Protein AF-A0A2S9FXF2-F1 (afdb_monomer_lite)

pLDDT: mean 73.98, std 7.73, range [56.66, 84.0]

Secondary structure (DSSP, 8-state):
-HHHHTT-S-HHHHHHHHHHHTTS-HHHHHHHHHHHHHTHHHHTT--HHHHHHHHHHHHHHH-HHHHHHHHHHHHHHT---PPP-

Structure (mmCIF, N/CA/C/O backbone):
data_AF-A0A2S9FXF2-F1
#
_entry.id   AF-A0A2S9FXF2-F1
#
loop_
_atom_site.group_PDB
_atom_site.id
_atom_site.type_symbol
_atom_site.label_atom_id
_atom_site.label_alt_id
_atom_site.label_comp_id
_atom_site.label_asym_id
_atom_site.label_entity_id
_atom_site.label_seq_id
_atom_site.pdbx_PDB_ins_code
_atom_site.Cartn_x
_atom_site.Cartn_y
_atom_site.Cartn_z
_atom_site.occupancy
_atom_site.B_iso_or_equiv
_atom_site.auth_seq_id
_atom_site.auth_comp_id
_atom_site.auth_asym_id
_atom_site.auth_atom_id
_atom_site.pdbx_PDB_model_num
ATOM 1 N N . MET A 1 1 ? 9.181 -5.477 0.417 1.00 59.22 1 MET A N 1
ATOM 2 C CA . MET A 1 1 ? 9.411 -4.868 -0.906 1.00 59.22 1 MET A CA 1
ATOM 3 C C . MET A 1 1 ? 10.420 -5.672 -1.706 1.00 59.22 1 MET A C 1
ATOM 5 O O . MET A 1 1 ? 11.444 -5.150 -2.137 1.00 59.22 1 MET A O 1
ATOM 9 N N . ALA A 1 2 ? 10.082 -6.936 -1.968 1.00 59.69 2 ALA A N 1
ATOM 10 C CA . ALA A 1 2 ? 10.864 -7.804 -2.854 1.00 59.69 2 ALA A CA 1
ATOM 11 C C . ALA A 1 2 ? 10.974 -7.231 -4.284 1.00 59.69 2 ALA A C 1
ATOM 13 O O . ALA A 1 2 ? 11.947 -7.466 -4.990 1.00 59.69 2 ALA A O 1
ATOM 14 N N . ALA A 1 3 ? 10.002 -6.411 -4.696 1.00 59.59 3 ALA A N 1
ATOM 15 C CA . ALA A 1 3 ? 9.941 -5.817 -6.029 1.00 59.59 3 ALA A CA 1
ATOM 16 C C . ALA 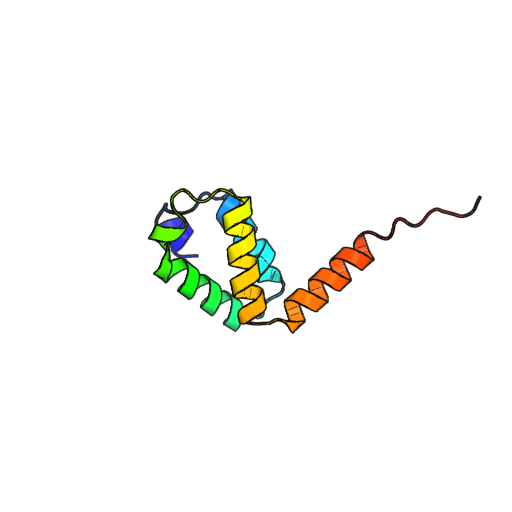A 1 3 ? 10.970 -4.693 -6.293 1.00 59.59 3 ALA A C 1
ATOM 18 O O . ALA A 1 3 ? 11.295 -4.432 -7.454 1.00 59.59 3 ALA A O 1
ATOM 19 N N . LEU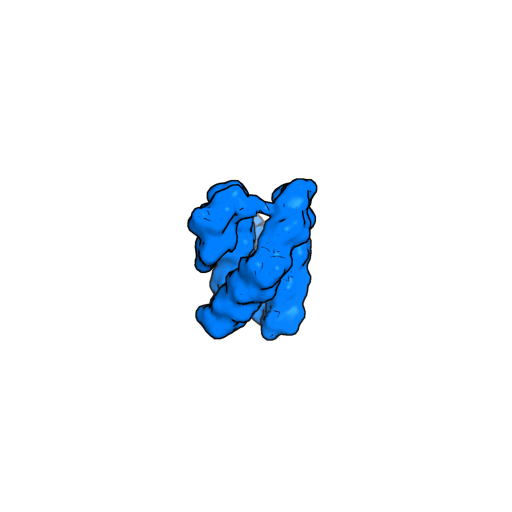 A 1 4 ? 11.495 -4.039 -5.247 1.00 60.97 4 LEU A N 1
ATOM 20 C CA . LEU A 1 4 ? 12.612 -3.094 -5.390 1.00 60.97 4 LEU A CA 1
ATOM 21 C C . LEU A 1 4 ? 13.928 -3.860 -5.594 1.00 60.97 4 LEU A C 1
ATOM 23 O O . LEU A 1 4 ? 14.709 -3.517 -6.475 1.00 60.97 4 LEU A O 1
ATOM 27 N N . GLU A 1 5 ? 14.132 -4.940 -4.833 1.00 60.38 5 GLU A N 1
ATOM 28 C CA . GLU A 1 5 ? 15.305 -5.816 -4.964 1.00 60.38 5 GLU A CA 1
ATOM 29 C C . GLU A 1 5 ? 15.329 -6.563 -6.303 1.00 60.38 5 GLU A C 1
ATOM 31 O O . GLU A 1 5 ? 16.394 -6.781 -6.873 1.00 60.38 5 GLU A O 1
ATOM 36 N N . ALA A 1 6 ? 14.156 -6.884 -6.854 1.00 62.12 6 ALA A N 1
ATOM 37 C CA . ALA A 1 6 ? 14.020 -7.494 -8.174 1.00 62.12 6 ALA A CA 1
ATOM 38 C C . ALA A 1 6 ? 14.297 -6.522 -9.345 1.00 62.12 6 ALA A C 1
ATOM 40 O O . ALA A 1 6 ? 14.292 -6.947 -10.499 1.00 62.12 6 ALA A O 1
ATOM 41 N N . GLY A 1 7 ? 14.510 -5.223 -9.087 1.00 65.50 7 GLY A N 1
ATOM 42 C CA . GLY A 1 7 ? 14.792 -4.216 -10.121 1.00 65.50 7 GLY A CA 1
ATOM 43 C C . GLY A 1 7 ? 13.602 -3.874 -11.029 1.00 65.50 7 GLY A C 1
ATOM 44 O O . GLY A 1 7 ? 13.771 -3.227 -12.061 1.00 65.50 7 GLY A O 1
ATOM 45 N N . VAL A 1 8 ? 12.392 -4.304 -10.660 1.00 63.81 8 VAL A N 1
ATOM 46 C CA . VAL A 1 8 ? 11.169 -4.148 -11.466 1.00 63.81 8 VAL A CA 1
ATOM 47 C C . VAL A 1 8 ? 10.480 -2.803 -11.201 1.00 63.81 8 VAL A C 1
ATOM 49 O O . VAL A 1 8 ? 9.782 -2.256 -12.060 1.00 63.81 8 VAL A O 1
ATOM 52 N N . LEU A 1 9 ? 10.700 -2.228 -10.015 1.00 68.12 9 LEU A N 1
ATOM 53 C CA . LEU A 1 9 ? 10.171 -0.929 -9.611 1.00 68.12 9 LEU A CA 1
ATOM 54 C C . LEU A 1 9 ? 11.288 0.107 -9.463 1.00 68.12 9 LEU A C 1
ATOM 56 O O . LEU A 1 9 ? 12.327 -0.147 -8.867 1.00 68.12 9 LEU A O 1
ATOM 60 N N . SER A 1 10 ? 11.021 1.322 -9.944 1.00 72.94 10 SER A N 1
ATOM 61 C CA . SER A 1 10 ? 11.825 2.498 -9.598 1.00 72.94 10 SER A CA 1
ATOM 62 C C . SER A 1 10 ? 11.588 2.887 -8.135 1.00 72.94 10 SER A C 1
ATOM 64 O O . SER A 1 10 ? 10.466 2.767 -7.633 1.00 72.94 10 SER A O 1
ATOM 66 N N . GLU A 1 11 ? 12.612 3.430 -7.477 1.00 77.06 11 GLU A N 1
ATOM 67 C CA . GLU A 1 11 ? 12.567 3.932 -6.094 1.00 77.06 11 GLU A CA 1
ATOM 68 C C . GLU A 1 11 ? 11.370 4.861 -5.835 1.00 77.06 11 GLU A C 1
ATOM 70 O O . GLU A 1 11 ? 10.679 4.758 -4.817 1.00 77.06 11 GLU A O 1
ATOM 75 N N . TYR A 1 12 ? 11.045 5.724 -6.800 1.00 83.00 12 TYR A N 1
ATOM 76 C CA . TYR A 1 12 ? 9.896 6.621 -6.695 1.00 83.00 12 TYR A CA 1
ATOM 77 C C . TYR A 1 12 ? 8.561 5.864 -6.619 1.00 83.00 12 TYR A C 1
ATOM 79 O O . TYR A 1 12 ? 7.673 6.221 -5.849 1.00 83.00 12 TYR A O 1
ATOM 87 N N . ARG A 1 13 ? 8.414 4.773 -7.375 1.00 76.88 13 ARG A N 1
ATOM 88 C CA . ARG A 1 13 ? 7.190 3.955 -7.380 1.00 76.88 13 ARG A CA 1
ATOM 89 C C . ARG A 1 13 ? 7.050 3.142 -6.104 1.00 76.88 13 ARG A C 1
ATOM 91 O O . ARG A 1 13 ? 5.951 3.062 -5.567 1.00 76.88 13 ARG A O 1
ATOM 98 N N . ALA A 1 14 ? 8.157 2.609 -5.589 1.00 80.75 14 ALA A N 1
ATOM 99 C CA . ALA A 1 14 ? 8.170 1.998 -4.265 1.00 80.75 14 ALA A CA 1
ATOM 100 C C . ALA A 1 14 ? 7.710 3.005 -3.198 1.00 80.75 14 ALA A C 1
ATOM 102 O O . ALA A 1 14 ? 6.891 2.676 -2.344 1.00 80.75 14 ALA A O 1
ATOM 103 N N . THR A 1 15 ? 8.135 4.266 -3.313 1.00 83.44 15 THR A N 1
ATOM 104 C CA . THR A 1 15 ? 7.713 5.336 -2.399 1.00 83.44 15 THR A CA 1
ATOM 105 C C . THR A 1 15 ? 6.209 5.615 -2.488 1.00 83.44 15 THR A C 1
ATOM 107 O O . THR A 1 15 ? 5.566 5.784 -1.455 1.00 83.44 15 THR A O 1
ATOM 110 N N . LEU A 1 16 ? 5.619 5.613 -3.691 1.00 82.75 16 LEU A N 1
ATOM 111 C CA . LEU A 1 16 ? 4.164 5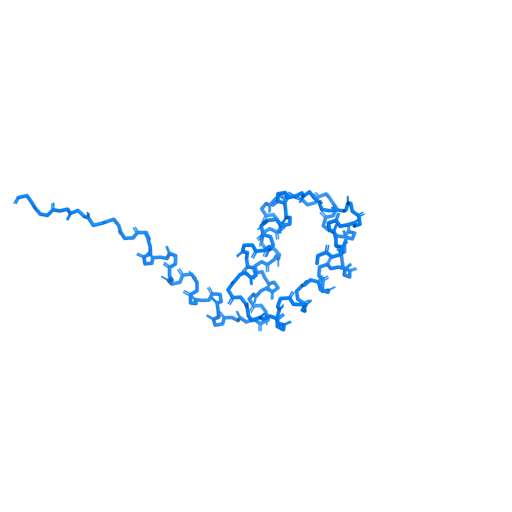.747 -3.870 1.00 82.75 16 LEU A CA 1
ATOM 112 C C . LEU A 1 16 ? 3.398 4.597 -3.203 1.00 82.75 16 LEU A C 1
ATOM 114 O O . LEU A 1 16 ? 2.435 4.840 -2.480 1.00 82.75 16 LEU A O 1
ATOM 118 N N . ILE A 1 17 ? 3.857 3.358 -3.380 1.00 79.56 17 ILE A N 1
ATOM 119 C CA . ILE A 1 17 ? 3.239 2.171 -2.773 1.00 79.56 17 ILE A CA 1
ATOM 120 C C . ILE A 1 17 ? 3.325 2.228 -1.240 1.00 79.56 17 ILE A C 1
ATOM 122 O O . ILE A 1 17 ? 2.336 1.994 -0.543 1.00 79.56 17 ILE A O 1
ATOM 126 N N . VAL A 1 18 ? 4.488 2.589 -0.693 1.00 82.31 18 VAL A N 1
ATOM 127 C CA . VAL A 1 18 ? 4.672 2.784 0.755 1.00 82.31 18 VAL A CA 1
ATOM 128 C C . VAL A 1 18 ? 3.769 3.893 1.268 1.00 82.31 18 VAL A C 1
ATOM 130 O O . VAL A 1 18 ? 3.140 3.742 2.311 1.00 82.31 18 VAL A O 1
ATOM 133 N N . ARG A 1 19 ? 3.674 5.000 0.530 1.00 82.38 19 ARG A N 1
ATOM 134 C CA . ARG A 1 19 ? 2.821 6.123 0.898 1.00 82.38 19 ARG A CA 1
ATOM 135 C C . ARG A 1 19 ? 1.361 5.698 0.942 1.00 82.38 19 ARG A C 1
ATOM 137 O O . ARG A 1 19 ? 0.712 6.003 1.932 1.00 82.38 19 ARG A O 1
ATOM 144 N N . GLU A 1 20 ? 0.846 4.985 -0.059 1.00 78.88 20 GLU A N 1
ATOM 145 C CA . GLU A 1 20 ? -0.540 4.483 -0.073 1.00 78.88 20 GLU A CA 1
ATOM 146 C C . GLU A 1 20 ? -0.807 3.494 1.064 1.00 78.88 20 GLU A C 1
ATOM 148 O O . GLU A 1 20 ? -1.759 3.654 1.830 1.00 78.88 20 GLU A O 1
ATOM 153 N N . SER A 1 21 ? 0.113 2.558 1.264 1.00 78.19 21 SER A N 1
ATOM 154 C CA . SER A 1 21 ? -0.004 1.515 2.277 1.00 78.19 21 SER A CA 1
ATOM 155 C C . SER A 1 21 ? 0.331 1.973 3.707 1.00 78.19 21 SER A C 1
ATOM 157 O O . SER A 1 21 ? 0.105 1.229 4.658 1.00 78.19 21 SER A O 1
ATOM 159 N N . ALA A 1 22 ? 0.806 3.207 3.907 1.00 80.62 22 ALA A N 1
ATOM 160 C CA . ALA A 1 22 ? 1.110 3.757 5.232 1.00 80.62 22 ALA A CA 1
ATOM 161 C C . ALA A 1 22 ? -0.117 3.832 6.155 1.00 80.62 22 ALA A C 1
ATOM 163 O O . ALA A 1 22 ? 0.033 3.810 7.374 1.00 80.62 22 ALA A O 1
ATOM 164 N N . CYS A 1 23 ? -1.322 3.906 5.580 1.00 74.50 23 CYS A N 1
ATOM 165 C CA . CYS A 1 23 ? -2.568 3.885 6.344 1.00 74.50 23 CYS A CA 1
ATOM 166 C C . CYS A 1 23 ? -3.013 2.468 6.742 1.00 74.50 23 CYS A C 1
ATOM 168 O O . CYS A 1 23 ? -3.940 2.316 7.529 1.00 74.50 23 CYS A O 1
ATOM 170 N N . LEU A 1 24 ? -2.371 1.431 6.198 1.00 77.38 24 LEU A N 1
ATOM 171 C CA . LEU A 1 24 ? -2.710 0.040 6.458 1.00 77.38 24 LEU A CA 1
ATOM 172 C C . LEU A 1 24 ? -1.935 -0.522 7.657 1.00 77.38 24 LEU A C 1
ATOM 174 O O . LEU A 1 24 ? -0.756 -0.209 7.897 1.00 77.38 24 LEU A O 1
ATOM 178 N N . SER A 1 25 ? -2.584 -1.455 8.352 1.00 80.94 25 SER A N 1
ATOM 179 C CA . SER A 1 25 ? -1.946 -2.367 9.303 1.00 80.94 25 SER A CA 1
ATOM 180 C C . SER A 1 25 ? -0.824 -3.170 8.637 1.00 80.94 25 SER A C 1
ATOM 182 O O . SER A 1 25 ? -0.810 -3.368 7.421 1.00 80.94 25 SER A O 1
ATOM 184 N N . LEU A 1 26 ? 0.135 -3.651 9.433 1.00 80.25 26 LEU A N 1
ATOM 185 C CA . LEU A 1 26 ? 1.281 -4.415 8.921 1.00 80.25 26 LEU A CA 1
ATOM 186 C C . LEU A 1 26 ? 0.868 -5.675 8.143 1.00 80.25 26 LEU A C 1
ATOM 188 O O . LEU A 1 26 ? 1.509 -6.004 7.148 1.00 80.25 26 LEU A O 1
ATOM 192 N N . GLU A 1 27 ? -0.204 -6.345 8.566 1.00 80.75 27 GLU A N 1
ATOM 193 C CA . GLU A 1 27 ? -0.749 -7.528 7.886 1.00 80.75 27 GLU A CA 1
ATOM 194 C C . GLU A 1 27 ? -1.240 -7.181 6.476 1.00 80.75 27 GLU A C 1
ATOM 196 O O . GLU A 1 27 ? -0.778 -7.769 5.500 1.00 80.75 27 GLU A O 1
ATOM 201 N N . HIS A 1 28 ? -2.062 -6.136 6.350 1.00 81.12 28 HIS A N 1
ATOM 202 C CA . HIS A 1 28 ? -2.523 -5.631 5.055 1.00 81.12 28 HIS A CA 1
ATOM 203 C C . HIS A 1 28 ? -1.370 -5.098 4.187 1.00 81.12 28 HIS A C 1
ATOM 205 O O . HIS A 1 28 ? -1.396 -5.260 2.971 1.00 81.12 28 HIS A O 1
ATOM 211 N N . ARG A 1 29 ? -0.318 -4.515 4.784 1.00 80.25 29 ARG A N 1
ATOM 212 C CA . ARG A 1 29 ? 0.893 -4.113 4.043 1.00 80.25 29 ARG A CA 1
ATOM 213 C C . ARG A 1 29 ? 1.637 -5.296 3.439 1.00 80.25 29 ARG A C 1
ATOM 215 O O . ARG A 1 29 ? 2.107 -5.184 2.312 1.00 80.25 29 ARG A O 1
ATOM 222 N N . ARG A 1 30 ? 1.758 -6.407 4.168 1.00 81.12 30 ARG A N 1
ATOM 223 C CA . ARG A 1 30 ? 2.369 -7.637 3.641 1.00 81.12 30 ARG A CA 1
ATOM 224 C C . ARG A 1 30 ? 1.548 -8.216 2.502 1.00 81.12 30 ARG A C 1
ATOM 226 O O . ARG A 1 30 ? 2.114 -8.505 1.460 1.00 81.12 30 ARG A O 1
ATOM 233 N N . GLN A 1 31 ? 0.234 -8.285 2.680 1.00 82.50 31 GLN A N 1
ATOM 234 C CA . GLN A 1 31 ? -0.680 -8.793 1.662 1.00 82.50 31 GLN A CA 1
ATOM 235 C C . GLN A 1 31 ? -0.623 -7.954 0.378 1.00 82.50 31 GLN A C 1
ATOM 237 O O . GLN A 1 31 ? -0.574 -8.497 -0.720 1.00 82.50 31 GLN A O 1
ATOM 242 N N . LEU A 1 32 ? -0.531 -6.629 0.525 1.00 81.56 32 LEU A N 1
ATOM 243 C CA . LEU A 1 32 ? -0.319 -5.709 -0.586 1.00 81.56 32 LEU A CA 1
ATOM 244 C C . LEU A 1 32 ? 1.041 -5.929 -1.268 1.00 81.56 32 LEU A C 1
ATOM 246 O O . LEU A 1 32 ? 1.084 -5.957 -2.494 1.00 81.56 32 LEU A O 1
ATOM 250 N N . ASP A 1 33 ? 2.135 -6.091 -0.509 1.00 79.12 33 ASP A N 1
ATOM 251 C CA . ASP A 1 33 ? 3.467 -6.392 -1.067 1.00 79.12 33 ASP A CA 1
ATOM 252 C C . ASP A 1 33 ? 3.456 -7.737 -1.806 1.00 79.12 33 ASP A C 1
ATOM 254 O O . ASP A 1 33 ? 4.036 -7.815 -2.879 1.00 79.12 33 ASP A O 1
ATOM 258 N N . GLU A 1 34 ? 2.763 -8.759 -1.292 1.00 80.50 34 GLU A N 1
ATOM 259 C CA . GLU A 1 34 ? 2.618 -10.078 -1.923 1.00 80.50 34 GLU A CA 1
ATOM 260 C C . GLU A 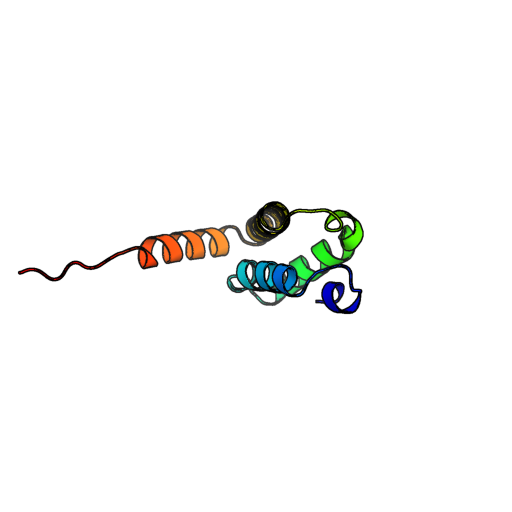1 34 ? 1.787 -10.033 -3.214 1.00 80.50 34 GLU A C 1
ATOM 262 O O . GLU A 1 34 ? 2.231 -10.582 -4.220 1.00 80.50 34 GLU A O 1
ATOM 267 N N . GLU A 1 35 ? 0.640 -9.341 -3.238 1.00 80.00 35 GLU A N 1
ATOM 268 C CA . GLU A 1 35 ? -0.159 -9.155 -4.466 1.00 80.00 35 GLU A CA 1
ATOM 269 C C . GLU A 1 35 ? 0.629 -8.366 -5.527 1.00 80.00 35 GLU A C 1
ATOM 271 O O . GLU A 1 35 ? 0.696 -8.769 -6.687 1.00 80.00 35 GLU A O 1
ATOM 276 N N . LEU A 1 36 ? 1.306 -7.279 -5.136 1.00 74.94 36 LEU A N 1
ATOM 277 C CA . LEU A 1 36 ? 2.172 -6.520 -6.050 1.00 74.94 36 LEU A CA 1
ATOM 278 C C . LEU A 1 36 ? 3.400 -7.318 -6.508 1.00 74.94 36 LEU A C 1
ATOM 280 O O . LEU A 1 36 ? 3.876 -7.126 -7.627 1.00 74.94 36 LEU A O 1
ATOM 284 N N . CYS A 1 37 ? 3.926 -8.189 -5.646 1.00 71.50 37 CYS A N 1
ATOM 285 C CA . CYS A 1 37 ? 5.046 -9.079 -5.932 1.00 71.50 37 CYS A CA 1
ATOM 286 C C . CYS A 1 37 ? 4.638 -10.191 -6.914 1.00 71.50 37 CYS A C 1
ATOM 288 O O . CYS A 1 37 ? 5.411 -10.534 -7.808 1.00 71.50 37 CYS A O 1
ATOM 290 N N . ALA A 1 38 ? 3.425 -10.730 -6.787 1.00 74.06 38 ALA A N 1
ATOM 291 C CA . ALA A 1 38 ? 2.893 -11.744 -7.694 1.00 74.06 38 ALA A CA 1
ATOM 292 C C . ALA A 1 38 ? 2.707 -11.197 -9.121 1.00 74.06 38 ALA A C 1
ATOM 294 O O . ALA A 1 38 ? 3.063 -11.866 -10.089 1.00 74.06 38 ALA A O 1
ATOM 295 N N . ASP A 1 39 ? 2.249 -9.949 -9.251 1.00 69.44 39 ASP A N 1
ATOM 296 C CA . ASP A 1 39 ? 2.004 -9.281 -10.535 1.00 69.44 39 ASP A CA 1
ATOM 297 C C . ASP A 1 39 ? 3.089 -8.250 -10.907 1.00 69.44 39 ASP A C 1
ATOM 299 O O . ASP A 1 39 ? 2.836 -7.246 -11.583 1.00 69.44 39 ASP A O 1
ATOM 303 N N . MET A 1 40 ? 4.346 -8.514 -10.528 1.00 66.94 40 MET A N 1
ATOM 304 C CA . MET A 1 40 ? 5.496 -7.656 -10.856 1.00 66.94 40 MET A CA 1
ATOM 305 C C . MET A 1 40 ? 5.638 -7.376 -12.358 1.00 66.94 40 MET A C 1
ATOM 307 O O . MET A 1 40 ? 6.030 -6.281 -12.755 1.00 66.94 40 MET A O 1
ATOM 311 N N . SER A 1 41 ? 5.290 -8.332 -13.222 1.00 67.62 41 SER A N 1
ATOM 312 C CA . SER A 1 41 ? 5.363 -8.117 -14.672 1.00 67.62 41 SER A CA 1
ATOM 313 C C . SER A 1 41 ? 4.299 -7.145 -15.185 1.00 67.62 41 SER A C 1
ATOM 315 O O . SER A 1 41 ? 4.493 -6.563 -16.252 1.00 67.62 41 SER A O 1
ATOM 317 N N . MET A 1 42 ? 3.187 -6.956 -14.467 1.00 65.94 42 MET A N 1
ATOM 318 C CA . MET A 1 42 ? 2.134 -6.037 -14.897 1.00 65.94 42 MET A CA 1
ATOM 319 C C . MET A 1 42 ? 2.503 -4.582 -14.626 1.00 65.94 42 MET A C 1
ATOM 321 O O . MET A 1 42 ? 2.123 -3.713 -15.402 1.00 65.94 42 MET A O 1
ATOM 325 N N . VAL A 1 43 ? 3.274 -4.300 -13.571 1.00 68.19 43 VAL A N 1
ATOM 326 C CA . VAL A 1 43 ? 3.712 -2.929 -13.248 1.00 68.19 43 VAL A CA 1
ATOM 327 C C . VAL A 1 43 ? 4.825 -2.418 -14.175 1.00 68.19 43 VAL A C 1
ATOM 329 O O . VAL A 1 43 ? 5.090 -1.210 -14.230 1.00 68.19 43 VAL A O 1
ATOM 332 N N . VAL A 1 44 ? 5.453 -3.307 -14.953 1.00 69.25 44 VAL A N 1
ATOM 333 C CA . VAL A 1 44 ? 6.419 -2.944 -15.998 1.00 69.25 44 VAL A CA 1
ATOM 334 C C . VAL A 1 44 ? 5.689 -2.216 -17.129 1.00 69.25 44 VAL A C 1
ATOM 336 O O . VAL A 1 44 ? 4.774 -2.739 -17.754 1.00 69.25 44 VAL A O 1
ATOM 339 N N . GLY A 1 45 ? 6.086 -0.969 -17.390 1.00 72.62 45 GLY A N 1
ATOM 340 C CA . GLY A 1 45 ? 5.449 -0.109 -18.397 1.00 72.62 45 GLY A CA 1
ATOM 341 C C . GLY A 1 45 ? 4.256 0.712 -17.892 1.00 72.62 45 GLY A C 1
ATOM 342 O O . GLY A 1 45 ? 3.732 1.542 -18.634 1.00 72.62 45 GLY A O 1
ATOM 343 N N . TRP A 1 46 ? 3.841 0.562 -16.630 1.00 77.75 46 TRP A N 1
ATOM 344 C CA . TRP A 1 46 ? 2.840 1.456 -16.044 1.00 77.75 46 TRP A CA 1
ATOM 345 C C . TRP A 1 46 ? 3.424 2.839 -15.755 1.00 77.75 46 TRP A C 1
ATOM 347 O O . TRP A 1 46 ? 4.551 2.979 -15.281 1.00 77.75 46 TRP A O 1
ATOM 357 N N . GLY A 1 47 ? 2.635 3.880 -16.025 1.00 78.00 47 GLY A N 1
ATOM 358 C CA . GLY A 1 47 ? 2.930 5.236 -15.565 1.00 78.00 47 GLY A CA 1
ATOM 359 C C . GLY A 1 47 ? 2.681 5.383 -14.061 1.00 78.00 47 GLY A C 1
ATOM 360 O O . GLY A 1 47 ? 1.893 4.635 -13.484 1.00 78.00 47 GLY A O 1
ATOM 361 N N . ASN A 1 48 ? 3.306 6.380 -13.429 1.00 83.00 48 ASN A N 1
ATOM 362 C CA . ASN A 1 48 ? 3.216 6.598 -11.977 1.00 83.00 48 ASN A CA 1
ATOM 363 C C . ASN A 1 48 ? 1.762 6.730 -11.483 1.00 83.00 48 ASN A C 1
ATOM 365 O O . ASN A 1 48 ? 1.402 6.095 -10.499 1.00 83.00 48 ASN A O 1
ATOM 369 N N . ASN A 1 49 ? 0.906 7.445 -12.222 1.00 81.25 49 ASN A N 1
ATOM 370 C CA . ASN A 1 49 ? -0.523 7.574 -11.896 1.00 81.25 49 ASN A CA 1
ATOM 371 C C . ASN A 1 49 ? -1.255 6.228 -11.884 1.00 81.25 49 ASN A C 1
ATOM 373 O O . ASN A 1 49 ? -2.168 6.021 -11.093 1.00 81.25 49 ASN A O 1
ATOM 377 N N . ARG A 1 50 ? -0.869 5.305 -12.772 1.00 83.12 50 ARG A N 1
ATOM 378 C CA . ARG A 1 50 ? -1.497 3.984 -12.855 1.00 83.12 50 ARG A CA 1
ATOM 379 C C . ARG A 1 50 ? -1.058 3.093 -11.697 1.00 83.12 50 ARG A C 1
ATOM 381 O O . ARG A 1 50 ? -1.890 2.395 -11.135 1.00 83.12 50 ARG A O 1
ATOM 388 N N . VAL A 1 51 ? 0.221 3.169 -11.320 1.00 82.50 51 VAL A N 1
ATOM 389 C CA . VAL A 1 51 ? 0.750 2.483 -10.130 1.00 82.50 51 VAL A CA 1
ATOM 390 C C . VAL A 1 51 ? 0.046 2.983 -8.871 1.00 82.50 51 VAL A C 1
ATOM 392 O O . VAL A 1 51 ? -0.390 2.172 -8.064 1.00 82.50 51 VAL A O 1
ATOM 395 N N . GLU A 1 52 ? -0.122 4.298 -8.729 1.00 82.75 52 GLU A N 1
ATOM 396 C CA . GLU A 1 52 ? -0.843 4.884 -7.596 1.00 82.75 52 GLU A CA 1
ATOM 397 C C . GLU A 1 52 ? -2.314 4.440 -7.566 1.00 82.75 52 GLU A C 1
ATOM 399 O O . GLU A 1 52 ? -2.802 4.001 -6.528 1.00 82.75 52 GLU A O 1
ATOM 404 N N . ALA A 1 53 ? -3.011 4.479 -8.706 1.00 84.00 53 ALA A N 1
ATOM 405 C CA . ALA A 1 53 ? -4.411 4.071 -8.791 1.00 84.00 53 ALA A CA 1
ATOM 406 C C . ALA A 1 53 ? -4.625 2.591 -8.430 1.00 84.00 53 ALA A C 1
ATOM 408 O O . ALA A 1 53 ? -5.551 2.274 -7.682 1.00 84.00 53 ALA A O 1
ATOM 409 N N . GLU A 1 54 ? -3.772 1.688 -8.919 1.00 83.12 54 GLU A N 1
ATOM 410 C CA . GLU A 1 54 ? -3.879 0.262 -8.594 1.00 83.12 54 GLU A CA 1
ATOM 411 C C . GLU A 1 54 ? -3.464 -0.028 -7.150 1.00 83.12 54 GLU A C 1
ATOM 413 O O . GLU A 1 54 ? -4.173 -0.755 -6.457 1.00 83.12 54 GLU A O 1
ATOM 418 N N . ALA A 1 55 ? -2.407 0.614 -6.639 1.00 81.31 55 ALA A N 1
ATOM 419 C CA . ALA A 1 55 ? -2.053 0.517 -5.223 1.00 81.31 55 ALA A CA 1
ATOM 420 C C . ALA A 1 55 ? -3.220 0.975 -4.334 1.00 81.31 55 ALA A C 1
ATOM 422 O O . ALA A 1 55 ? -3.577 0.287 -3.376 1.00 81.31 55 ALA A O 1
ATOM 423 N N . LYS A 1 56 ? -3.880 2.084 -4.686 1.00 81.56 56 LYS A N 1
ATOM 424 C CA . LYS A 1 56 ? -5.064 2.591 -3.983 1.00 81.56 56 LYS A CA 1
ATOM 425 C C . LYS A 1 56 ? -6.249 1.633 -4.074 1.00 81.56 56 LYS A C 1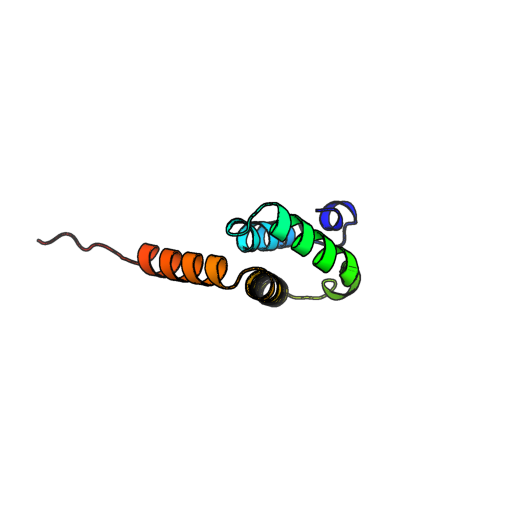
ATOM 427 O O . LYS A 1 56 ? -6.972 1.473 -3.096 1.00 81.56 56 LYS A O 1
ATOM 432 N N . LYS A 1 57 ? -6.447 0.970 -5.213 1.00 83.38 57 LYS A N 1
ATOM 433 C CA . LYS A 1 57 ? -7.514 -0.018 -5.419 1.00 83.38 57 LYS A CA 1
ATOM 434 C C . LYS A 1 57 ? -7.305 -1.278 -4.578 1.00 83.38 57 LYS A C 1
ATOM 436 O O . LYS A 1 57 ? -8.252 -1.731 -3.943 1.00 83.38 57 LYS A O 1
ATOM 441 N N . ILE A 1 58 ? -6.078 -1.801 -4.527 1.00 82.50 58 ILE A N 1
ATOM 442 C CA . ILE A 1 58 ? -5.712 -2.935 -3.662 1.00 82.50 58 ILE A CA 1
ATOM 443 C C . ILE A 1 58 ? -5.865 -2.531 -2.192 1.00 82.50 58 ILE A C 1
ATOM 445 O O . ILE A 1 58 ? -6.520 -3.229 -1.427 1.00 82.50 58 ILE A O 1
ATOM 449 N N . THR A 1 59 ? -5.356 -1.354 -1.818 1.00 82.00 59 THR A N 1
ATOM 450 C CA . THR A 1 59 ? -5.494 -0.792 -0.463 1.00 82.00 59 THR A CA 1
ATOM 451 C C . THR A 1 59 ? -6.965 -0.669 -0.066 1.00 82.00 59 THR A C 1
ATOM 453 O O . THR A 1 59 ? -7.341 -1.112 1.010 1.00 82.00 59 THR A O 1
ATOM 456 N N . ALA A 1 60 ? -7.816 -0.129 -0.944 1.00 81.12 60 ALA A N 1
ATOM 457 C CA . ALA A 1 60 ? -9.248 -0.002 -0.692 1.00 81.12 60 ALA A CA 1
ATOM 458 C C . ALA A 1 60 ? -9.944 -1.364 -0.608 1.00 81.12 60 ALA A C 1
ATOM 460 O O . ALA A 1 60 ? -10.862 -1.520 0.182 1.00 81.12 60 ALA A O 1
ATOM 461 N N . ARG A 1 61 ? -9.516 -2.360 -1.389 1.00 81.00 61 ARG A N 1
ATOM 462 C CA . ARG A 1 61 ? -10.050 -3.725 -1.303 1.00 81.00 61 ARG A CA 1
ATOM 463 C C . ARG A 1 61 ? -9.690 -4.403 0.022 1.00 81.00 61 ARG A C 1
ATOM 465 O O . ARG A 1 61 ? -10.531 -5.116 0.560 1.00 81.00 61 ARG A O 1
ATOM 472 N N . LEU A 1 62 ? -8.466 -4.203 0.511 1.00 80.38 62 LEU A N 1
ATOM 473 C CA . LEU A 1 62 ? -7.989 -4.766 1.777 1.00 80.38 62 LEU A CA 1
ATOM 474 C C . LEU A 1 62 ? -8.611 -4.050 2.980 1.00 80.38 62 LEU A C 1
ATOM 476 O O . LEU A 1 62 ? -9.079 -4.703 3.904 1.00 80.38 62 LEU A O 1
ATOM 480 N N . ASP A 1 63 ? -8.647 -2.717 2.954 1.00 77.06 63 ASP A N 1
ATOM 481 C CA . ASP A 1 63 ? -9.184 -1.914 4.046 1.00 77.06 63 ASP A CA 1
ATOM 482 C C . ASP A 1 63 ? -9.799 -0.598 3.541 1.00 77.06 63 ASP A C 1
ATOM 484 O O . ASP A 1 63 ? -9.148 0.445 3.416 1.00 77.06 63 ASP A O 1
ATOM 488 N N . VAL A 1 64 ? -11.102 -0.643 3.246 1.00 73.94 64 VAL A N 1
ATOM 489 C CA . VAL A 1 64 ? -11.869 0.545 2.837 1.00 73.94 64 VAL A CA 1
ATOM 490 C C . VAL A 1 64 ? -11.857 1.607 3.942 1.00 73.94 64 VAL A C 1
ATOM 492 O O . VAL A 1 64 ? -11.790 2.799 3.640 1.00 73.94 64 VAL A O 1
ATOM 495 N N . ALA A 1 65 ? -11.921 1.196 5.212 1.00 72.12 65 ALA A N 1
ATOM 496 C CA . ALA A 1 65 ? -12.064 2.103 6.348 1.00 72.12 65 ALA A CA 1
ATOM 497 C C . ALA A 1 65 ? -10.831 3.000 6.518 1.00 72.12 65 ALA A C 1
ATOM 499 O O . ALA A 1 65 ? -10.969 4.219 6.596 1.00 72.12 65 ALA A O 1
ATOM 500 N N . ALA A 1 66 ? -9.632 2.425 6.462 1.00 69.81 66 ALA A N 1
ATOM 501 C CA . ALA A 1 66 ? -8.362 3.136 6.489 1.00 69.81 66 ALA A CA 1
ATOM 502 C C . ALA A 1 66 ? -8.229 4.099 5.299 1.00 69.81 66 ALA A C 1
ATOM 504 O O . ALA A 1 66 ? -7.789 5.240 5.454 1.00 69.81 66 ALA A O 1
ATOM 505 N N . VAL A 1 67 ? -8.661 3.691 4.099 1.00 68.50 67 VAL A N 1
ATOM 506 C CA . VAL A 1 67 ? -8.647 4.575 2.921 1.00 68.50 67 VAL A CA 1
ATOM 507 C C . VAL A 1 67 ? -9.596 5.759 3.096 1.00 68.50 67 VAL A C 1
ATOM 509 O O . VAL A 1 67 ? -9.231 6.886 2.751 1.00 68.50 67 VAL A O 1
ATOM 512 N N . VAL A 1 68 ? -10.801 5.541 3.623 1.00 73.88 68 VAL A N 1
ATOM 513 C CA . VAL A 1 68 ? -11.767 6.617 3.887 1.00 73.88 68 VAL A CA 1
ATOM 514 C C . VAL A 1 68 ? -11.256 7.542 4.987 1.00 73.88 68 VAL A C 1
ATOM 516 O O . VAL A 1 68 ? -11.285 8.755 4.801 1.00 73.88 68 VAL A O 1
ATOM 519 N N . GLU A 1 69 ? -10.713 7.001 6.077 1.00 71.62 69 GLU A N 1
ATOM 520 C CA . GLU A 1 69 ? -10.157 7.791 7.177 1.00 71.62 69 GLU A CA 1
ATOM 521 C C . GLU A 1 69 ? -8.993 8.665 6.700 1.00 71.62 69 GLU A C 1
ATOM 523 O O . GLU A 1 69 ? -8.935 9.856 7.006 1.00 71.62 69 GLU A O 1
ATOM 528 N N . ARG A 1 70 ? -8.106 8.129 5.856 1.00 70.44 70 ARG A N 1
ATOM 529 C CA . ARG A 1 70 ? -7.047 8.926 5.236 1.00 70.44 70 ARG A CA 1
ATOM 530 C C . ARG A 1 70 ? -7.578 9.981 4.276 1.00 70.44 70 ARG A C 1
ATOM 532 O O . ARG A 1 70 ? -7.029 11.079 4.267 1.00 70.44 70 ARG A O 1
ATOM 539 N N . ASN A 1 71 ? -8.581 9.674 3.450 1.00 69.94 71 ASN A N 1
ATOM 540 C CA . ASN A 1 71 ? -9.171 10.690 2.573 1.00 69.94 71 ASN A CA 1
ATOM 541 C C . ASN A 1 71 ? -9.809 11.804 3.409 1.00 69.94 71 ASN A C 1
ATOM 543 O O . ASN A 1 71 ? -9.508 12.965 3.161 1.00 69.94 71 ASN A O 1
ATOM 547 N N . ALA A 1 72 ? -10.562 11.461 4.456 1.00 69.56 72 ALA A N 1
ATOM 548 C CA . ALA A 1 72 ? -11.138 12.428 5.385 1.00 69.56 72 ALA A CA 1
ATOM 549 C C . ALA A 1 72 ? -10.055 13.274 6.074 1.00 69.56 72 ALA A C 1
ATOM 551 O O . ALA A 1 72 ? -10.178 14.493 6.175 1.00 69.56 72 ALA A O 1
ATOM 552 N N . LYS A 1 73 ? -8.945 12.653 6.487 1.00 65.94 73 LYS A N 1
ATOM 553 C CA . LYS A 1 73 ? -7.799 13.350 7.083 1.00 65.94 73 LYS A CA 1
ATOM 554 C C . LYS A 1 73 ? -7.088 14.261 6.080 1.00 65.94 73 LYS A C 1
ATOM 556 O O . LYS A 1 73 ? -6.712 15.369 6.435 1.00 65.94 73 LYS A O 1
ATOM 561 N N . ALA A 1 74 ? -6.943 13.829 4.829 1.00 65.50 74 ALA A N 1
ATOM 562 C CA . ALA A 1 74 ? -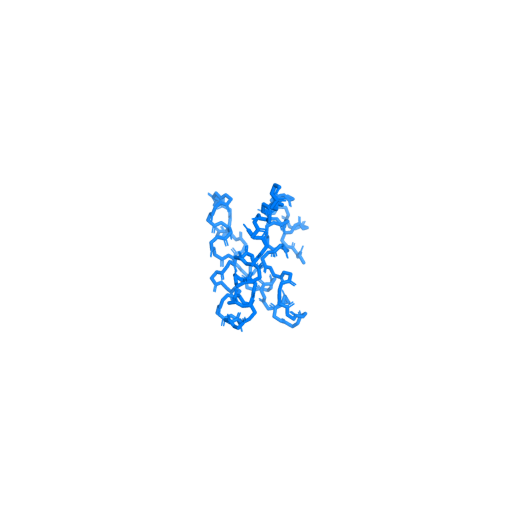6.375 14.638 3.753 1.00 65.50 74 ALA A CA 1
ATOM 563 C C . ALA A 1 74 ? -7.292 15.805 3.349 1.00 65.50 74 ALA A C 1
ATOM 565 O O . ALA A 1 74 ? -6.800 16.850 2.936 1.00 65.50 74 ALA A O 1
ATOM 566 N N . GLU A 1 75 ? -8.612 15.651 3.458 1.00 66.62 75 GLU A N 1
ATOM 567 C CA . GLU A 1 75 ? -9.562 16.754 3.294 1.00 66.62 75 GLU A CA 1
ATOM 568 C C . GLU A 1 75 ? -9.494 17.740 4.462 1.00 66.62 75 GLU A C 1
ATOM 570 O O . GLU A 1 75 ? -9.452 18.945 4.229 1.00 66.62 75 GLU A O 1
ATOM 575 N N . ALA A 1 76 ? -9.393 17.249 5.699 1.00 62.09 76 ALA A N 1
ATOM 576 C CA . ALA A 1 76 ? -9.230 18.091 6.882 1.00 62.09 76 ALA A CA 1
ATOM 577 C C . ALA A 1 76 ? -7.900 18.871 6.881 1.00 62.09 76 ALA A C 1
ATOM 579 O O . ALA A 1 76 ? -7.869 20.034 7.273 1.00 62.09 76 ALA A O 1
ATOM 580 N N . ASP A 1 77 ? -6.810 18.271 6.396 1.00 61.09 77 ASP A N 1
ATOM 581 C CA . ASP A 1 77 ? -5.490 18.917 6.292 1.00 61.09 77 ASP A CA 1
ATOM 582 C C . ASP A 1 77 ? -5.455 20.038 5.230 1.00 61.09 77 ASP A C 1
ATOM 584 O O . ASP A 1 77 ? -4.680 20.985 5.336 1.00 61.09 77 ASP A O 1
ATOM 588 N N . ARG A 1 78 ? -6.367 20.015 4.244 1.00 64.69 78 ARG A N 1
ATOM 589 C CA . ARG A 1 78 ? -6.551 21.115 3.272 1.00 64.69 78 ARG A CA 1
ATOM 590 C C . ARG A 1 78 ? -7.223 22.355 3.874 1.00 64.69 78 ARG A C 1
ATOM 592 O O . ARG A 1 78 ? -7.482 23.318 3.149 1.00 64.69 78 ARG A O 1
ATOM 599 N N . CYS A 1 79 ? -7.520 22.357 5.173 1.00 56.66 79 CYS A N 1
ATOM 600 C CA . CYS A 1 79 ? -8.159 23.480 5.837 1.00 56.66 79 CYS A CA 1
ATOM 601 C C . CYS A 1 79 ? -7.148 24.616 6.079 1.00 56.66 79 CYS A C 1
ATOM 603 O O . CYS A 1 79 ? -6.424 24.645 7.072 1.00 56.66 79 CYS A O 1
ATOM 605 N N . VAL A 1 80 ? -7.114 25.589 5.164 1.00 62.91 80 VAL A N 1
ATOM 606 C CA . VAL A 1 80 ? -6.369 26.843 5.345 1.00 62.91 80 VAL A CA 1
ATOM 607 C C . VAL A 1 80 ? -7.121 27.714 6.352 1.00 62.91 80 VAL A C 1
ATOM 609 O O . VAL A 1 80 ? -8.220 28.188 6.073 1.00 62.91 80 VAL A O 1
ATOM 612 N N . THR A 1 81 ? -6.544 27.953 7.529 1.00 69.81 81 THR A N 1
ATOM 613 C CA . THR A 1 81 ? -7.117 28.894 8.500 1.00 69.81 81 THR A CA 1
ATOM 614 C C . THR A 1 81 ? -6.708 30.322 8.138 1.00 69.81 81 THR A C 1
ATOM 616 O O . THR A 1 81 ? -5.547 30.699 8.306 1.00 69.81 81 THR A O 1
ATOM 619 N N . THR A 1 82 ? -7.638 31.148 7.660 1.00 68.88 82 THR A N 1
ATOM 620 C CA . THR A 1 82 ? -7.425 32.602 7.577 1.00 68.88 82 THR A CA 1
ATOM 621 C C . THR A 1 82 ? -7.597 33.223 8.961 1.00 68.88 82 THR A C 1
ATOM 623 O O . THR A 1 82 ? -8.644 33.068 9.588 1.00 68.88 82 THR A O 1
ATOM 626 N N . ARG A 1 83 ? -6.571 33.929 9.448 1.00 64.69 83 ARG A N 1
ATOM 627 C CA . ARG A 1 83 ? -6.628 34.693 10.702 1.00 64.69 83 ARG A CA 1
ATOM 628 C C . ARG A 1 83 ? -7.624 35.861 10.552 1.00 64.69 83 ARG A C 1
ATOM 630 O O . ARG A 1 83 ? -7.507 36.582 9.562 1.00 64.69 83 ARG A O 1
ATOM 637 N N . PRO A 1 84 ? -8.569 36.073 11.489 1.00 70.19 84 PRO A N 1
ATOM 638 C CA . PRO A 1 84 ? -9.437 37.250 11.460 1.00 70.19 84 PRO A CA 1
ATOM 639 C C . PRO A 1 84 ? -8.620 38.531 11.704 1.00 70.19 84 PRO A C 1
ATOM 641 O O . PRO A 1 84 ? -7.692 38.521 12.520 1.00 70.19 84 PRO A O 1
ATOM 644 N N . ALA A 1 85 ? -8.944 39.575 10.932 1.00 64.81 85 ALA A N 1
ATOM 645 C CA . ALA A 1 85 ? -8.263 40.873 10.879 1.00 64.81 85 ALA A CA 1
ATOM 646 C C . ALA A 1 85 ? -8.588 41.777 12.074 1.00 64.81 85 ALA A C 1
ATOM 648 O O . ALA A 1 85 ? -9.744 41.721 12.553 1.00 64.81 85 ALA A O 1
#

Radius of gyration: 15.28 Å; chains: 1; bounding box: 27×53×30 Å

Foldseek 3Di:
DVLVVVVLDDPVLVVLLCVLCVLPDPVLSVVLVVVCVVVSVVCRPDDSVRSNVVSNVSSCVSPVPSSVVVVVVVVVVPDDDDDDD

Sequence (85 aa):
MAALEAGVLSEYRATLIVRESACLSLEHRRQLDEELCADMSMVVGWGNNRVEAEAKKITARLDVAAVVERNAKAEADRCVTTRPA